Protein AF-A0A2N5ADD8-F1 (afdb_monomer)

Nearest PDB structures (foldseek):
  1ko8-assembly1_B  TM=9.615E-01  e=6.173E-14  Escherichia coli
  1ko4-assembly1_A  TM=9.574E-01  e=6.173E-14  Escherichia coli
  1ko1-assembly1_A  TM=9.533E-01  e=7.496E-14  Escherichia coli
  1knq-assembly1_A  TM=9.563E-01  e=1.036E-13  Escherichia coli
  1ko4-assembly1_B  TM=9.599E-01  e=1.740E-13  Escherichia coli

Solvent-accessible surface area (backbone atoms only — not comparable to full-atom values): 6025 Å² total; per-residue (Å²): 125,81,27,30,34,37,36,34,23,35,64,90,89,60,47,46,66,64,55,36,48,54,49,9,61,77,67,76,26,47,66,42,66,48,73,79,55,48,51,70,69,53,53,53,36,49,73,70,73,39,82,79,58,70,74,69,42,47,66,29,49,50,49,52,34,53,52,48,40,50,29,41,74,70,44,32,48,36,2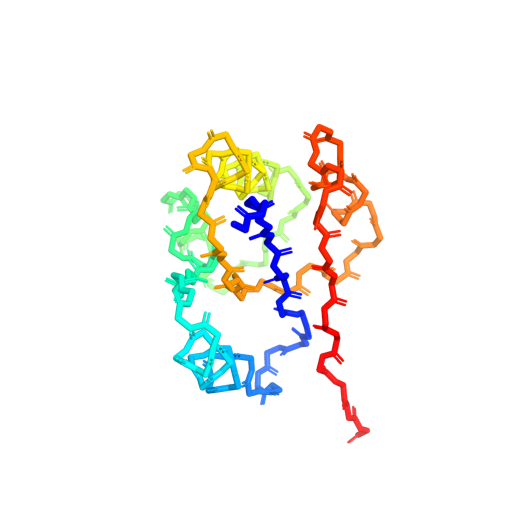3,33,30,42,51,67,80,52,67,71,56,49,51,60,44,40,62,92,28,89,60,62,42,78,46,78,46,82,84,137

Organism: Klebsiella variicola (NCBI: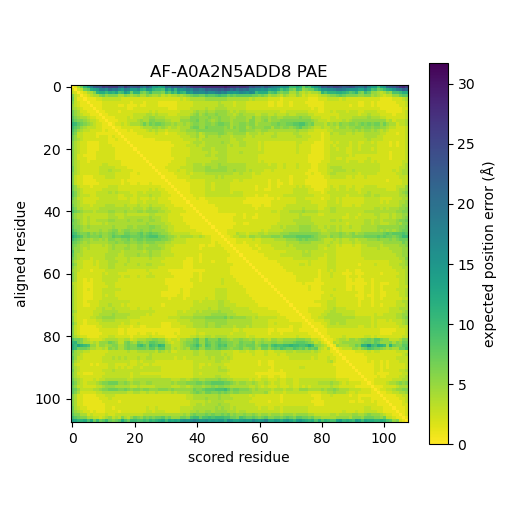txid244366)

pLDDT: mean 93.31, std 5.76, range [54.16, 97.94]

Mean predicted aligned error: 3.27 Å

Structure (mmCIF, N/CA/C/O backbone):
data_AF-A0A2N5ADD8-F1
#
_entry.id   AF-A0A2N5ADD8-F1
#
loop_
_atom_site.group_PDB
_atom_site.id
_atom_site.type_symbol
_atom_site.label_atom_id
_atom_site.label_alt_id
_atom_site.label_comp_id
_atom_site.label_asym_id
_atom_site.label_entity_id
_atom_site.label_seq_id
_atom_site.pdbx_PDB_ins_code
_atom_site.Cartn_x
_atom_site.Cartn_y
_atom_site.Cartn_z
_atom_site.occupancy
_atom_site.B_iso_or_equiv
_atom_site.auth_seq_id
_atom_site.auth_comp_id
_atom_site.auth_asym_id
_atom_site.auth_atom_id
_atom_site.pdbx_PDB_model_num
ATOM 1 N N . MET A 1 1 ? -14.877 3.267 15.713 1.00 54.16 1 MET A N 1
ATOM 2 C CA . MET A 1 1 ? -14.120 2.198 15.022 1.00 54.16 1 MET A CA 1
ATOM 3 C C . MET A 1 1 ?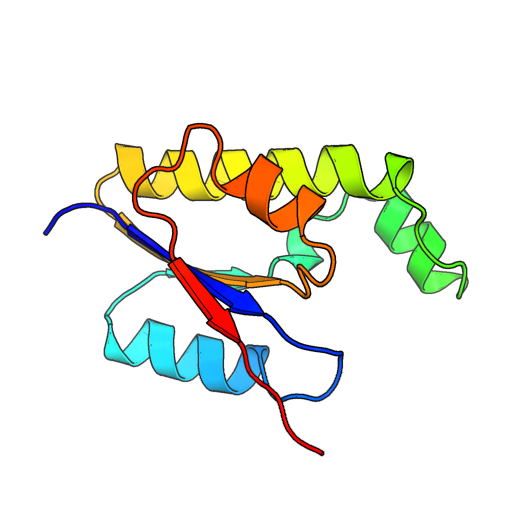 -12.643 2.500 15.163 1.00 54.16 1 MET A C 1
ATOM 5 O O . MET A 1 1 ? -12.327 3.675 15.215 1.00 54.16 1 MET A O 1
ATOM 9 N N . ALA A 1 2 ? -11.779 1.498 15.310 1.00 70.44 2 ALA A N 1
ATOM 10 C CA . ALA A 1 2 ? -10.337 1.721 15.389 1.00 70.44 2 ALA A CA 1
ATOM 11 C C . ALA A 1 2 ? -9.762 1.910 13.968 1.00 70.44 2 ALA A C 1
ATOM 13 O O . ALA A 1 2 ? -10.166 1.170 13.074 1.00 70.44 2 ALA A O 1
ATOM 14 N N . GLY A 1 3 ? -8.843 2.858 13.756 1.00 82.75 3 GLY A N 1
ATOM 15 C CA . GLY A 1 3 ? -8.201 3.073 12.451 1.00 82.75 3 GLY A CA 1
ATOM 16 C C . GLY A 1 3 ? -7.486 1.815 11.958 1.00 82.75 3 GLY A C 1
ATOM 17 O O . GLY A 1 3 ? -6.900 1.095 12.770 1.00 82.75 3 GLY A O 1
ATOM 18 N N . GLN A 1 4 ? -7.577 1.525 10.659 1.00 92.31 4 GLN A N 1
ATOM 19 C CA . GLN A 1 4 ? -7.033 0.310 10.038 1.00 92.31 4 GLN A CA 1
ATOM 20 C C . GLN A 1 4 ? -6.667 0.545 8.568 1.00 92.31 4 GLN A C 1
ATOM 22 O O . GLN A 1 4 ? -7.265 1.385 7.896 1.00 92.31 4 GLN A O 1
ATOM 27 N N . CYS A 1 5 ? -5.729 -0.239 8.040 1.00 96.62 5 CYS A N 1
ATOM 28 C CA . CYS A 1 5 ? -5.371 -0.201 6.625 1.00 96.62 5 CYS A CA 1
ATOM 29 C C . CYS A 1 5 ? -5.351 -1.608 6.020 1.00 96.62 5 CYS A C 1
ATOM 31 O O . CYS A 1 5 ? -4.799 -2.543 6.607 1.00 96.62 5 CYS A O 1
ATOM 33 N N . ILE A 1 6 ? -5.942 -1.748 4.833 1.00 97.12 6 ILE A N 1
ATOM 34 C CA . ILE A 1 6 ? -5.890 -2.962 4.018 1.00 97.12 6 ILE A CA 1
ATOM 35 C C . ILE A 1 6 ? -5.074 -2.653 2.766 1.00 97.12 6 ILE A C 1
ATOM 37 O O . ILE A 1 6 ? -5.476 -1.821 1.955 1.00 97.12 6 ILE A O 1
ATOM 41 N N . ILE A 1 7 ? -3.957 -3.355 2.580 1.00 97.06 7 ILE A N 1
ATOM 42 C CA . ILE A 1 7 ? -3.218 -3.331 1.318 1.00 97.06 7 ILE A CA 1
ATOM 43 C C . ILE A 1 7 ? -3.766 -4.404 0.383 1.00 97.06 7 ILE A C 1
ATOM 45 O O . ILE A 1 7 ? -3.648 -5.594 0.679 1.00 97.06 7 ILE A O 1
ATOM 49 N N . LEU A 1 8 ? -4.291 -3.998 -0.772 1.00 96.69 8 LEU A N 1
ATOM 50 C CA . LEU A 1 8 ? -4.535 -4.895 -1.896 1.00 96.69 8 LEU A CA 1
ATOM 51 C C . LEU A 1 8 ? -3.249 -5.088 -2.692 1.00 96.69 8 LEU A C 1
ATOM 53 O O . LEU A 1 8 ? -2.744 -4.154 -3.320 1.00 96.69 8 LEU A O 1
ATOM 57 N N . MET A 1 9 ? -2.752 -6.321 -2.693 1.00 95.38 9 MET A N 1
ATOM 58 C CA . MET A 1 9 ? -1.528 -6.716 -3.384 1.00 95.38 9 MET A CA 1
ATOM 59 C C . MET A 1 9 ? -1.776 -7.734 -4.492 1.00 95.38 9 MET A C 1
ATOM 61 O O . MET A 1 9 ? -2.793 -8.419 -4.505 1.00 95.38 9 MET A O 1
ATOM 65 N N . GLY A 1 10 ? -0.835 -7.833 -5.432 1.00 92.06 10 GLY A N 1
ATOM 66 C CA . GLY A 1 10 ? -0.953 -8.665 -6.632 1.00 92.06 10 GLY A CA 1
ATOM 67 C C . GLY A 1 10 ? -0.164 -8.097 -7.814 1.00 92.06 10 GLY A C 1
ATOM 68 O O . GLY A 1 10 ? 0.200 -6.914 -7.823 1.00 92.06 10 GLY A O 1
ATOM 69 N N . VAL A 1 11 ? 0.110 -8.933 -8.817 1.00 89.62 11 VAL A N 1
ATOM 70 C CA . VAL A 1 11 ? 0.852 -8.524 -10.025 1.00 89.62 11 VAL A CA 1
ATOM 71 C C . VAL A 1 11 ? 0.075 -7.484 -10.842 1.00 89.62 11 VAL A C 1
ATOM 73 O O . VAL A 1 11 ? -1.105 -7.233 -10.589 1.00 89.62 11 VAL A O 1
ATOM 76 N N . SER A 1 12 ? 0.737 -6.783 -11.766 1.00 86.00 12 SER A N 1
ATOM 77 C CA . SER A 1 12 ? 0.034 -5.839 -12.650 1.00 86.00 12 SER A CA 1
ATOM 78 C C . SER A 1 12 ? -1.055 -6.569 -13.446 1.00 86.00 12 SER A C 1
ATOM 80 O O . SER A 1 12 ? -0.872 -7.726 -13.806 1.00 86.00 12 SER A O 1
ATOM 82 N N . GLY A 1 13 ? -2.199 -5.920 -13.672 1.00 86.12 13 GLY A N 1
ATOM 83 C CA . GLY A 1 13 ? -3.331 -6.520 -14.389 1.00 86.12 13 GLY A CA 1
ATOM 84 C C . GLY A 1 13 ? -4.306 -7.359 -13.549 1.00 86.12 13 GLY A C 1
ATOM 85 O O . GLY A 1 13 ? -5.391 -7.646 -14.033 1.00 86.12 13 GLY A O 1
ATOM 86 N N . THR A 1 14 ? -4.027 -7.671 -12.275 1.00 90.62 14 THR A N 1
ATOM 87 C CA . THR A 1 14 ? -4.950 -8.469 -11.424 1.00 90.62 14 THR A CA 1
ATOM 88 C C . THR A 1 14 ? -6.194 -7.723 -10.918 1.00 90.62 14 THR A C 1
ATOM 90 O O . THR A 1 14 ? -6.900 -8.218 -10.044 1.00 90.62 14 THR A O 1
ATOM 93 N N . GLY A 1 15 ? -6.459 -6.503 -11.397 1.00 92.62 15 GLY A N 1
ATOM 94 C CA . GLY A 1 15 ? -7.649 -5.734 -11.006 1.00 92.62 15 GLY A CA 1
ATOM 95 C C . GLY A 1 15 ? -7.585 -5.042 -9.635 1.00 92.62 15 GLY A C 1
ATOM 96 O O . GLY A 1 15 ? -8.623 -4.626 -9.124 1.00 92.62 15 GLY A O 1
ATOM 97 N N . LYS A 1 16 ? -6.391 -4.872 -9.039 1.00 94.75 16 LYS A N 1
ATOM 98 C CA . LYS A 1 16 ? -6.200 -4.210 -7.725 1.00 94.75 16 LYS A CA 1
ATOM 99 C C . LYS A 1 16 ? -6.938 -2.879 -7.595 1.00 94.75 16 LYS A C 1
ATOM 101 O O . LYS A 1 16 ? -7.623 -2.687 -6.599 1.00 94.75 16 LYS A O 1
ATOM 106 N N . SER A 1 17 ? -6.815 -1.984 -8.575 1.00 93.75 17 SER A N 1
ATOM 107 C CA . SER A 1 17 ? -7.439 -0.657 -8.513 1.00 93.75 17 SER A CA 1
ATOM 108 C C . SER A 1 17 ? -8.966 -0.754 -8.532 1.00 93.75 17 SER A C 1
ATOM 110 O O . SER A 1 17 ? -9.619 -0.152 -7.686 1.00 93.75 17 SER A O 1
ATOM 112 N N . THR A 1 18 ? -9.537 -1.590 -9.404 1.00 95.62 18 THR A N 1
ATOM 113 C CA . THR A 1 18 ? -10.990 -1.812 -9.492 1.00 95.62 18 THR A CA 1
ATOM 114 C C . THR A 1 18 ? -11.559 -2.395 -8.199 1.00 95.62 18 THR A C 1
ATOM 116 O O . THR A 1 18 ? -12.501 -1.846 -7.630 1.00 95.62 18 THR A O 1
ATOM 119 N N . VAL A 1 19 ? -10.968 -3.483 -7.693 1.00 96.06 19 VAL A N 1
ATOM 120 C CA . VAL A 1 19 ? -11.428 -4.123 -6.449 1.00 96.06 19 VAL A CA 1
ATOM 121 C C . VAL A 1 19 ? -11.169 -3.217 -5.244 1.00 96.06 19 VAL A C 1
ATOM 123 O O . VAL A 1 19 ? -12.004 -3.128 -4.350 1.00 96.06 19 VAL A O 1
ATOM 126 N N . GLY A 1 20 ? -10.039 -2.510 -5.222 1.00 96.19 20 GLY A N 1
ATOM 127 C CA . GLY A 1 20 ? -9.663 -1.607 -4.139 1.00 96.19 20 GLY A CA 1
ATOM 128 C C . GLY A 1 20 ? -10.615 -0.421 -4.009 1.00 96.19 20 GLY A C 1
ATOM 129 O O . GLY A 1 20 ? -11.028 -0.106 -2.897 1.00 96.19 20 GLY A O 1
ATOM 130 N N . GLN A 1 21 ? -11.023 0.191 -5.124 1.00 97.00 21 GLN A N 1
ATOM 131 C CA . GLN A 1 21 ? -12.024 1.263 -5.123 1.00 97.00 21 GLN A CA 1
ATOM 132 C C . GLN A 1 21 ? -13.383 0.766 -4.619 1.00 97.00 21 GLN A C 1
ATOM 134 O O . GLN A 1 21 ? -13.983 1.397 -3.748 1.00 97.00 21 GLN A O 1
ATOM 139 N N . ALA A 1 22 ? -13.845 -0.388 -5.112 1.00 97.38 22 ALA A N 1
ATOM 140 C CA . ALA A 1 22 ? -15.105 -0.982 -4.673 1.00 97.38 22 ALA A CA 1
ATOM 141 C C . ALA A 1 22 ? -15.085 -1.332 -3.174 1.00 97.38 22 ALA A C 1
ATOM 143 O O . ALA A 1 22 ? -16.040 -1.038 -2.455 1.00 97.38 22 ALA A O 1
ATOM 144 N N . LEU A 1 23 ? -13.977 -1.901 -2.686 1.00 96.50 23 LEU A N 1
ATOM 145 C CA . LEU A 1 23 ? -13.795 -2.221 -1.273 1.00 96.50 23 LEU A CA 1
ATOM 146 C C . LEU A 1 23 ? -13.758 -0.958 -0.407 1.00 96.50 23 LEU A C 1
ATOM 148 O O . LEU A 1 23 ? -14.403 -0.919 0.638 1.00 96.50 23 LEU A O 1
ATOM 152 N N . ALA A 1 24 ? -13.031 0.077 -0.836 1.00 97.12 24 ALA A N 1
ATOM 153 C CA . ALA A 1 24 ? -12.965 1.348 -0.122 1.00 97.12 24 ALA A CA 1
ATOM 154 C C . ALA A 1 24 ? -14.361 1.962 0.036 1.00 97.12 24 ALA A C 1
ATOM 156 O O . ALA A 1 24 ? -14.753 2.318 1.145 1.00 97.12 24 ALA A O 1
ATOM 157 N N . HIS A 1 25 ? -15.135 1.999 -1.053 1.00 97.44 25 HIS A N 1
ATOM 158 C CA . HIS A 1 25 ? -16.511 2.486 -1.047 1.00 97.44 25 HIS A CA 1
ATOM 159 C C . HIS A 1 25 ? -17.405 1.670 -0.102 1.00 97.44 25 HIS A C 1
ATOM 161 O O . HIS A 1 25 ? -18.092 2.243 0.740 1.00 97.44 25 HIS A O 1
ATOM 167 N N . ALA A 1 26 ? -17.354 0.335 -0.182 1.00 96.69 26 ALA A N 1
ATOM 168 C CA . ALA A 1 26 ? -18.154 -0.547 0.669 1.00 96.69 26 ALA A CA 1
ATOM 169 C C . ALA A 1 26 ? -17.840 -0.399 2.171 1.00 96.69 26 ALA A C 1
ATOM 171 O O . ALA A 1 26 ? -18.723 -0.586 3.005 1.00 96.69 26 ALA A O 1
ATOM 172 N N . LEU A 1 27 ? -16.596 -0.058 2.519 1.00 94.50 27 LEU A N 1
ATOM 173 C CA . LEU A 1 27 ? -16.149 0.126 3.903 1.00 94.50 27 LEU A CA 1
ATOM 174 C C . LEU A 1 27 ? -16.236 1.580 4.397 1.00 94.50 27 LEU A C 1
ATOM 176 O O . LEU A 1 27 ? -15.911 1.835 5.557 1.00 94.50 27 LEU A O 1
ATOM 180 N N . GLY A 1 28 ? -1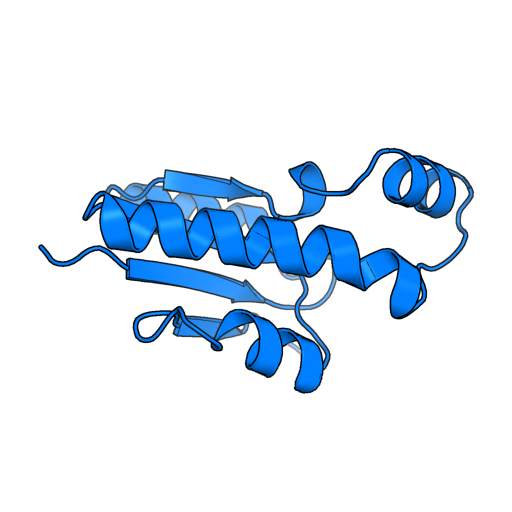6.611 2.539 3.542 1.00 95.56 28 GLY A N 1
ATOM 181 C CA . GLY A 1 28 ? -16.495 3.968 3.858 1.00 95.56 28 GLY A CA 1
ATOM 182 C C . GLY A 1 28 ? -15.051 4.398 4.163 1.00 95.56 28 GLY A C 1
ATOM 183 O O . GLY A 1 28 ? -14.820 5.278 4.990 1.00 95.56 28 GLY A O 1
ATOM 184 N N . ALA A 1 29 ? -14.072 3.735 3.543 1.00 96.56 29 ALA A N 1
ATOM 185 C CA .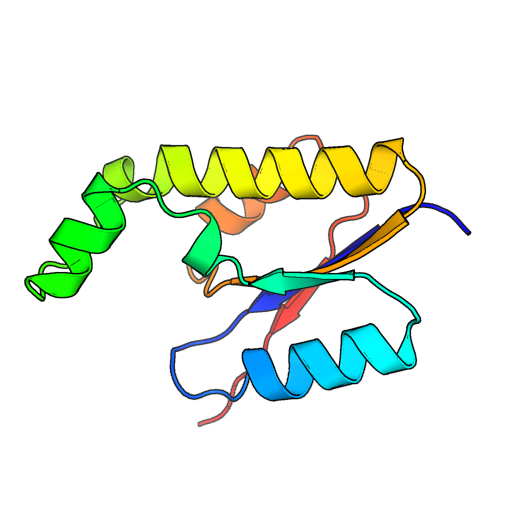 ALA A 1 29 ? -12.644 3.943 3.751 1.00 96.56 29 ALA A CA 1
ATOM 186 C C . ALA A 1 29 ? -12.037 4.834 2.656 1.00 96.56 29 ALA A C 1
ATOM 188 O O . ALA A 1 29 ? -12.565 4.950 1.550 1.00 96.56 29 ALA A O 1
ATOM 189 N N . LYS A 1 30 ? -10.879 5.436 2.938 1.00 97.06 30 LYS A N 1
ATOM 190 C CA . LYS A 1 30 ? -10.109 6.184 1.935 1.00 97.06 30 LYS A CA 1
ATOM 191 C C . LYS A 1 30 ? -9.466 5.220 0.942 1.00 97.06 30 LYS A C 1
ATOM 193 O O . LYS A 1 30 ? -8.808 4.271 1.360 1.00 97.06 30 LYS A O 1
ATOM 198 N N . PHE A 1 31 ? -9.610 5.482 -0.353 1.00 97.44 31 PHE A N 1
ATOM 199 C CA . PHE A 1 31 ? -8.848 4.786 -1.390 1.00 97.44 31 PHE A CA 1
ATOM 200 C C . PHE A 1 31 ? -7.517 5.503 -1.632 1.00 97.44 31 PHE A C 1
ATOM 202 O O . PHE A 1 31 ? -7.496 6.728 -1.755 1.00 97.44 31 PHE A O 1
ATOM 209 N N . ILE A 1 32 ? -6.418 4.752 -1.684 1.00 97.44 32 ILE A N 1
ATOM 210 C CA . ILE A 1 32 ? -5.067 5.279 -1.902 1.00 97.44 32 ILE A CA 1
ATOM 211 C C . ILE A 1 32 ? -4.380 4.435 -2.975 1.00 97.44 32 ILE A C 1
ATOM 213 O O . ILE A 1 32 ? -4.218 3.224 -2.799 1.00 97.44 32 ILE A O 1
ATOM 217 N N . ASP A 1 33 ? -3.937 5.071 -4.060 1.00 95.06 33 ASP A N 1
ATOM 218 C CA . ASP A 1 33 ? -3.055 4.419 -5.023 1.00 95.06 33 ASP A CA 1
ATOM 219 C C . ASP A 1 33 ? -1.603 4.503 -4.541 1.00 95.06 33 ASP A C 1
ATOM 221 O O . ASP A 1 33 ? -1.054 5.583 -4.320 1.00 95.06 33 ASP A O 1
ATOM 225 N N . GLY A 1 34 ? -0.980 3.350 -4.300 1.00 94.25 34 GLY A N 1
ATOM 226 C CA . GLY A 1 34 ? 0.399 3.287 -3.840 1.00 94.25 34 GLY A CA 1
ATOM 227 C C . GLY A 1 34 ? 1.388 3.793 -4.886 1.00 94.25 34 GLY A C 1
ATOM 228 O O . GLY A 1 34 ? 2.465 4.252 -4.501 1.00 94.25 34 GLY A O 1
ATOM 229 N N . ASP A 1 35 ? 1.043 3.753 -6.175 1.00 91.56 35 ASP A N 1
ATOM 230 C CA . ASP A 1 35 ? 1.935 4.211 -7.242 1.00 91.56 35 ASP A CA 1
ATOM 231 C C . ASP A 1 35 ? 2.104 5.744 -7.219 1.00 91.56 35 ASP A C 1
ATOM 233 O O . ASP A 1 35 ? 3.201 6.240 -7.495 1.00 91.56 35 ASP A O 1
ATOM 237 N N . ASP A 1 36 ? 1.098 6.489 -6.742 1.00 93.38 36 ASP A N 1
ATOM 238 C CA . ASP A 1 36 ? 1.150 7.951 -6.562 1.00 93.38 36 ASP A CA 1
ATOM 239 C C . ASP A 1 36 ? 2.181 8.390 -5.507 1.00 93.38 36 ASP A C 1
ATOM 241 O O . ASP A 1 36 ? 2.625 9.539 -5.475 1.00 93.38 36 ASP A O 1
ATOM 245 N N . LEU A 1 37 ? 2.601 7.471 -4.631 1.00 95.62 37 LEU A N 1
ATOM 246 C CA . LEU A 1 37 ? 3.566 7.745 -3.563 1.00 95.62 37 LEU A CA 1
ATOM 247 C C . LEU A 1 37 ? 5.023 7.599 -4.028 1.00 95.62 37 LEU A C 1
ATOM 249 O O . LEU A 1 37 ? 5.964 7.839 -3.252 1.00 95.62 37 LEU A O 1
ATOM 253 N N . HIS A 1 38 ? 5.251 7.197 -5.281 1.00 94.94 38 HIS A N 1
ATOM 254 C CA . HIS A 1 38 ? 6.598 7.053 -5.811 1.00 94.94 38 HIS A CA 1
ATOM 255 C C . HIS A 1 38 ? 7.346 8.395 -5.856 1.00 94.94 38 HIS A C 1
ATOM 257 O O . HIS A 1 38 ? 6.801 9.429 -6.238 1.00 94.94 38 HIS A O 1
ATOM 263 N N . PRO A 1 39 ? 8.640 8.427 -5.484 1.00 95.62 39 PRO A N 1
ATOM 264 C CA . PRO A 1 39 ? 9.461 9.601 -5.739 1.00 95.62 39 PRO A CA 1
ATOM 265 C C . PRO A 1 39 ? 9.611 9.816 -7.246 1.00 95.62 39 PRO A C 1
ATOM 267 O O . PRO A 1 39 ? 9.652 8.859 -8.019 1.00 95.62 39 PRO A O 1
ATOM 270 N N . ARG A 1 40 ? 9.778 11.079 -7.651 1.00 95.56 40 ARG A N 1
ATOM 271 C CA . ARG A 1 40 ? 9.919 11.467 -9.062 1.00 95.56 40 ARG A CA 1
ATOM 272 C C . ARG A 1 40 ? 10.981 10.650 -9.804 1.00 95.56 40 ARG A C 1
ATOM 274 O O . ARG A 1 40 ? 10.754 10.279 -10.947 1.00 95.56 40 ARG A O 1
ATOM 281 N N . ASN A 1 41 ? 12.098 10.324 -9.147 1.00 95.12 41 ASN A N 1
ATOM 282 C CA . ASN A 1 41 ? 13.151 9.496 -9.739 1.00 95.12 41 ASN A CA 1
ATOM 283 C C . ASN A 1 41 ? 12.645 8.099 -10.150 1.00 95.12 41 ASN A C 1
ATOM 285 O O . ASN A 1 41 ? 12.958 7.623 -11.236 1.00 95.12 41 ASN A O 1
ATOM 289 N N . ASN A 1 42 ? 11.797 7.469 -9.330 1.00 95.06 42 ASN A N 1
ATOM 290 C CA . ASN A 1 42 ? 11.220 6.166 -9.658 1.00 95.06 42 ASN A CA 1
ATOM 291 C C . ASN A 1 42 ? 10.259 6.266 -10.838 1.00 95.06 42 ASN A C 1
ATOM 293 O O . ASN A 1 42 ? 10.296 5.412 -11.716 1.00 95.06 42 ASN A O 1
ATOM 297 N N . ILE A 1 43 ? 9.427 7.311 -10.868 1.00 93.19 43 ILE A N 1
ATOM 298 C CA . ILE A 1 43 ? 8.491 7.553 -11.973 1.00 93.19 43 ILE A CA 1
ATOM 299 C C . ILE A 1 43 ? 9.269 7.707 -13.283 1.00 93.19 43 ILE A C 1
ATOM 301 O O . ILE A 1 43 ? 8.944 7.048 -14.265 1.00 93.19 43 ILE A O 1
ATOM 305 N N . VAL A 1 44 ? 10.341 8.508 -13.286 1.00 95.44 44 VAL A N 1
ATOM 306 C CA . VAL A 1 44 ? 11.205 8.696 -14.464 1.00 95.44 44 VAL A CA 1
ATOM 307 C C . VAL A 1 44 ? 11.849 7.377 -14.897 1.00 95.44 44 VAL A C 1
ATOM 309 O O . VAL A 1 44 ? 11.819 7.050 -16.079 1.00 95.44 44 VAL A O 1
ATOM 312 N N . LYS A 1 45 ? 12.387 6.594 -13.957 1.00 95.56 45 LYS A N 1
ATOM 313 C CA . LYS A 1 45 ? 13.025 5.301 -14.244 1.00 95.56 45 LYS A CA 1
ATOM 314 C C . LYS A 1 45 ? 12.040 4.281 -14.831 1.00 95.56 45 LYS A C 1
ATOM 316 O O . LYS A 1 45 ? 12.343 3.621 -15.819 1.00 95.56 45 LYS A O 1
ATOM 321 N N . MET A 1 46 ? 10.828 4.200 -14.283 1.00 92.19 46 MET A N 1
ATOM 322 C CA . MET A 1 46 ? 9.773 3.344 -14.835 1.00 92.19 46 MET A CA 1
ATOM 323 C C . MET A 1 46 ? 9.305 3.828 -16.214 1.00 92.19 46 MET A C 1
ATOM 325 O O . MET A 1 46 ? 9.104 3.007 -17.105 1.00 92.19 46 MET A O 1
ATOM 329 N N . ALA A 1 47 ? 9.192 5.145 -16.421 1.00 93.31 47 ALA A N 1
ATOM 330 C CA . ALA A 1 47 ? 8.823 5.729 -17.712 1.00 93.31 47 ALA A CA 1
ATOM 331 C C . ALA A 1 47 ? 9.858 5.440 -18.814 1.00 93.31 47 ALA A C 1
ATOM 333 O O . ALA A 1 47 ? 9.497 5.327 -19.982 1.00 93.31 47 ALA A O 1
ATOM 334 N N . THR A 1 48 ? 11.131 5.252 -18.455 1.00 95.38 48 THR A N 1
ATOM 335 C CA . THR A 1 48 ? 12.191 4.820 -19.380 1.00 95.38 48 THR A CA 1
ATOM 336 C C . THR A 1 48 ? 12.322 3.296 -19.486 1.00 95.38 48 THR A C 1
ATOM 338 O O . THR A 1 48 ? 13.334 2.797 -19.976 1.00 95.38 48 THR A O 1
ATOM 341 N N . SER A 1 49 ? 11.302 2.540 -19.055 1.00 93.00 49 SER A N 1
ATOM 342 C CA . SER A 1 49 ? 11.273 1.066 -19.044 1.00 93.00 49 SER A CA 1
ATOM 343 C C . SER A 1 49 ? 12.407 0.417 -18.241 1.00 93.00 49 SER A C 1
ATOM 345 O O . SER A 1 49 ? 12.725 -0.757 -18.434 1.00 93.00 49 SER A O 1
ATOM 347 N N . GLN A 1 50 ? 13.020 1.156 -17.315 1.00 94.25 50 GLN A N 1
ATOM 348 C CA . GLN A 1 50 ? 14.034 0.614 -16.426 1.00 94.25 50 GLN A CA 1
ATOM 349 C C . GLN A 1 50 ? 13.370 0.085 -15.147 1.00 94.25 50 GLN A C 1
ATOM 351 O O . GLN A 1 50 ? 12.634 0.812 -14.473 1.00 94.25 50 GLN A O 1
ATOM 356 N N . PRO A 1 51 ? 13.627 -1.175 -14.758 1.00 91.19 51 PRO A N 1
ATOM 357 C CA . PRO A 1 51 ? 13.049 -1.725 -13.545 1.00 91.19 51 PRO A CA 1
ATOM 358 C C . PRO A 1 51 ? 13.637 -1.041 -12.308 1.00 91.19 51 PRO A C 1
ATOM 360 O O . PRO A 1 51 ? 14.843 -0.799 -12.211 1.00 91.19 51 PRO A O 1
ATOM 363 N N . LEU A 1 52 ? 12.784 -0.780 -11.317 1.00 93.12 52 LEU A N 1
ATOM 364 C CA . LEU A 1 52 ? 13.242 -0.353 -9.998 1.00 93.12 52 LEU A CA 1
ATOM 365 C C . LEU A 1 52 ? 14.001 -1.502 -9.318 1.00 93.12 52 LEU A C 1
ATOM 367 O O . LEU A 1 52 ? 13.586 -2.666 -9.400 1.00 93.12 52 LEU A O 1
ATOM 371 N N . ASN A 1 53 ? 15.060 -1.180 -8.584 1.00 93.75 53 ASN A N 1
ATOM 372 C CA . ASN A 1 53 ? 15.748 -2.089 -7.672 1.00 93.75 53 ASN A CA 1
ATOM 373 C C . ASN A 1 53 ? 15.189 -1.938 -6.238 1.00 93.75 53 ASN A C 1
ATOM 375 O O . ASN A 1 53 ? 14.110 -1.378 -6.026 1.00 93.75 53 ASN A O 1
ATOM 379 N N . ASP A 1 54 ? 15.843 -2.537 -5.245 1.00 93.62 54 ASP A N 1
ATOM 380 C CA . ASP A 1 54 ? 15.371 -2.447 -3.859 1.00 93.62 54 ASP A CA 1
ATOM 381 C C . ASP A 1 54 ? 15.625 -1.082 -3.227 1.00 93.62 54 ASP A C 1
ATOM 383 O O . ASP A 1 54 ? 14.765 -0.600 -2.496 1.00 93.62 54 ASP A O 1
ATOM 387 N N . GLU A 1 55 ? 16.759 -0.458 -3.534 1.00 94.88 55 GLU A N 1
ATOM 388 C CA . GLU A 1 55 ? 17.137 0.868 -3.042 1.00 94.88 55 GLU A CA 1
ATOM 389 C C . GLU A 1 55 ? 16.167 1.933 -3.552 1.00 94.88 55 GLU A C 1
ATOM 391 O O . GLU A 1 55 ? 15.653 2.721 -2.762 1.00 94.88 55 GLU A O 1
ATOM 396 N N . ASP A 1 56 ? 15.801 1.868 -4.836 1.00 94.62 56 ASP A N 1
ATOM 397 C CA . ASP A 1 56 ? 14.783 2.729 -5.443 1.00 94.62 56 ASP A CA 1
ATOM 398 C C . ASP A 1 56 ? 13.443 2.616 -4.697 1.00 94.62 56 ASP A C 1
ATOM 400 O O . ASP A 1 56 ? 12.706 3.590 -4.535 1.00 94.62 56 ASP A O 1
ATOM 404 N N . ARG A 1 57 ? 13.087 1.410 -4.235 1.00 94.50 57 ARG A N 1
ATOM 405 C CA . ARG A 1 57 ? 11.809 1.157 -3.555 1.00 94.50 57 ARG A CA 1
ATOM 406 C C . ARG A 1 57 ? 11.812 1.566 -2.085 1.00 94.50 57 ARG A C 1
ATOM 408 O O . ARG A 1 57 ? 10.725 1.750 -1.545 1.00 94.50 57 ARG A O 1
ATOM 415 N N . GLN A 1 58 ? 12.967 1.746 -1.440 1.00 94.31 58 GLN A N 1
ATOM 416 C CA . GLN A 1 58 ? 13.013 2.071 -0.010 1.00 94.31 58 GLN A CA 1
ATOM 417 C C . GLN A 1 58 ? 12.274 3.372 0.350 1.00 94.31 58 GLN A C 1
ATOM 419 O O . GLN A 1 58 ? 11.421 3.321 1.241 1.00 94.31 58 GLN A O 1
ATOM 424 N N . PRO A 1 59 ? 12.499 4.514 -0.335 1.00 95.62 59 PRO A N 1
ATOM 425 C CA . PRO A 1 59 ? 11.790 5.756 -0.018 1.00 95.62 59 PRO A CA 1
ATOM 426 C C . PRO A 1 59 ? 10.280 5.651 -0.251 1.00 95.62 59 PRO A C 1
ATOM 428 O O . PRO A 1 59 ? 9.488 6.236 0.482 1.00 95.62 59 PRO A O 1
ATOM 431 N N . TRP A 1 60 ? 9.875 4.889 -1.268 1.00 95.75 60 TRP A N 1
ATOM 432 C CA . TRP A 1 60 ? 8.470 4.630 -1.570 1.00 95.75 60 TRP A CA 1
ATOM 433 C C . TRP A 1 60 ? 7.789 3.799 -0.474 1.00 95.75 60 TRP A C 1
ATOM 435 O O . TRP A 1 60 ? 6.722 4.176 0.003 1.00 95.75 60 TRP A O 1
ATOM 445 N N . LEU A 1 61 ? 8.435 2.724 -0.009 1.00 95.69 61 LEU A N 1
ATOM 446 C CA . LEU A 1 61 ? 7.933 1.911 1.103 1.00 95.69 61 LEU A CA 1
ATOM 447 C C . LEU A 1 61 ? 7.829 2.714 2.402 1.00 95.69 61 LEU A C 1
ATOM 449 O O . LEU A 1 61 ? 6.866 2.532 3.139 1.00 95.69 61 LEU A O 1
ATOM 453 N N . THR A 1 62 ? 8.780 3.617 2.668 1.00 95.75 62 THR A N 1
ATOM 454 C CA . THR A 1 62 ? 8.694 4.536 3.813 1.00 95.75 62 THR A CA 1
ATOM 455 C C . THR A 1 62 ? 7.446 5.413 3.727 1.00 95.75 62 THR A C 1
ATOM 457 O O . THR A 1 62 ? 6.674 5.443 4.675 1.00 95.75 62 THR A O 1
ATOM 460 N N . ARG A 1 63 ? 7.168 6.036 2.574 1.00 96.44 63 ARG A N 1
ATOM 461 C CA . ARG A 1 63 ? 5.954 6.857 2.416 1.00 96.44 63 ARG A CA 1
ATOM 462 C C . ARG A 1 63 ? 4.666 6.058 2.568 1.00 96.44 63 ARG A C 1
ATOM 464 O O . ARG A 1 63 ? 3.713 6.560 3.154 1.00 96.44 63 ARG A O 1
ATOM 471 N N . ILE A 1 64 ? 4.626 4.824 2.064 1.00 96.56 64 ILE A N 1
ATOM 472 C CA . ILE A 1 64 ? 3.479 3.936 2.289 1.00 96.56 64 ILE A CA 1
A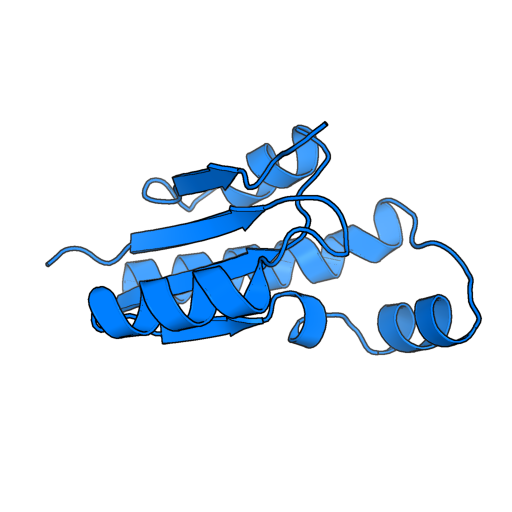TOM 473 C C . ILE A 1 64 ? 3.302 3.676 3.792 1.00 96.56 64 ILE A C 1
ATOM 475 O O . ILE A 1 64 ? 2.184 3.780 4.292 1.00 96.56 64 ILE A O 1
ATOM 479 N N . ALA A 1 65 ? 4.383 3.366 4.515 1.00 96.31 65 ALA A N 1
ATOM 480 C CA . ALA A 1 65 ? 4.333 3.144 5.960 1.00 96.31 65 ALA A CA 1
ATOM 481 C C . ALA A 1 65 ? 3.836 4.386 6.719 1.00 96.31 65 ALA A C 1
ATOM 483 O O . ALA A 1 65 ? 2.972 4.249 7.583 1.00 96.31 65 ALA A O 1
ATOM 484 N N . ASP A 1 66 ? 4.296 5.584 6.348 1.00 96.12 66 ASP A N 1
ATOM 485 C CA . ASP A 1 66 ? 3.862 6.849 6.956 1.00 96.12 66 ASP A CA 1
ATOM 486 C C . ASP A 1 66 ? 2.365 7.115 6.730 1.00 96.12 66 ASP A C 1
ATOM 488 O O . ASP A 1 66 ? 1.659 7.584 7.627 1.00 96.12 66 ASP A O 1
ATOM 492 N N . VAL A 1 67 ? 1.849 6.786 5.540 1.00 96.50 67 VAL A N 1
ATOM 493 C CA . VAL A 1 67 ? 0.418 6.897 5.223 1.00 96.50 67 VAL A CA 1
ATOM 494 C C . VAL A 1 67 ? -0.408 5.938 6.081 1.00 96.50 67 VAL A C 1
ATOM 496 O O . VAL A 1 67 ? -1.421 6.351 6.648 1.00 96.50 67 VAL A O 1
ATOM 499 N N . ILE A 1 68 ? 0.028 4.681 6.217 1.00 95.94 68 ILE A N 1
ATOM 500 C CA . ILE A 1 68 ? -0.643 3.682 7.065 1.00 95.94 68 ILE A CA 1
ATOM 501 C C . ILE A 1 68 ? -0.661 4.153 8.519 1.00 95.94 68 ILE A C 1
ATOM 503 O O . ILE A 1 68 ? -1.722 4.177 9.141 1.00 95.94 68 ILE A O 1
ATOM 507 N N . PHE A 1 69 ? 0.485 4.608 9.021 1.00 95.38 69 PHE A N 1
ATOM 508 C CA . PHE A 1 69 ? 0.609 5.139 10.369 1.00 95.38 69 PHE A CA 1
ATOM 509 C C . PHE A 1 69 ? -0.334 6.330 10.587 1.00 95.38 69 PHE A C 1
ATOM 511 O O . PHE A 1 69 ? -1.054 6.385 11.582 1.00 95.38 69 PHE A O 1
ATOM 518 N N . SER A 1 70 ? -0.404 7.263 9.630 1.00 95.12 70 SER A N 1
ATOM 519 C CA . SER A 1 70 ? -1.299 8.424 9.711 1.00 95.12 70 SER A CA 1
ATOM 520 C C . SER A 1 70 ? -2.775 8.028 9.802 1.00 95.12 70 SER A C 1
ATOM 522 O O . SER A 1 70 ? -3.510 8.615 10.598 1.00 95.12 70 SER A O 1
ATOM 524 N N . LEU A 1 71 ? -3.209 7.022 9.032 1.00 95.25 71 LEU A N 1
ATOM 525 C CA . LEU A 1 71 ? -4.576 6.492 9.098 1.00 95.25 71 LEU A CA 1
ATOM 526 C C . LEU A 1 71 ? -4.873 5.888 10.475 1.00 95.25 71 LEU A C 1
ATOM 528 O O . LEU A 1 71 ? -5.911 6.187 11.066 1.00 95.25 71 LEU A O 1
ATOM 532 N N . GLU A 1 72 ? -3.949 5.083 11.010 1.00 92.56 72 GLU A N 1
ATOM 533 C CA . GLU A 1 72 ? -4.103 4.476 12.335 1.00 92.56 72 GLU A CA 1
ATOM 534 C C . GLU A 1 72 ? -4.207 5.544 13.438 1.00 92.56 72 GLU A C 1
ATOM 536 O O . GLU A 1 72 ? -5.113 5.465 14.270 1.00 92.56 72 GLU A O 1
ATOM 541 N N . GLN A 1 73 ? -3.349 6.572 13.410 1.00 93.25 73 GLN A N 1
ATOM 542 C CA . GLN A 1 73 ? -3.347 7.664 14.397 1.00 93.25 73 GLN A CA 1
ATOM 543 C C . GLN A 1 73 ? -4.599 8.543 14.326 1.00 93.25 73 GLN A C 1
ATOM 545 O O . GLN A 1 73 ? -5.116 8.979 15.353 1.00 93.25 73 GLN A O 1
ATOM 550 N N . LYS A 1 74 ? -5.117 8.795 13.119 1.00 94.31 74 LYS A N 1
ATOM 551 C CA . LYS A 1 74 ? -6.348 9.576 12.912 1.00 94.31 74 LYS A CA 1
ATOM 552 C C . LYS A 1 74 ? -7.618 8.759 13.107 1.00 94.31 74 LYS A C 1
ATOM 554 O O . LYS A 1 74 ? -8.714 9.297 12.975 1.00 94.31 74 LYS A O 1
ATOM 559 N N . ASN A 1 75 ? -7.478 7.476 13.436 1.00 93.94 75 ASN A N 1
ATOM 560 C CA . ASN A 1 75 ? -8.590 6.561 13.612 1.00 93.94 75 ASN A CA 1
ATOM 561 C C . ASN A 1 75 ? -9.445 6.397 12.333 1.00 93.94 75 ASN A C 1
ATOM 563 O O . ASN A 1 75 ? -10.652 6.164 12.397 1.00 93.94 75 ASN A O 1
ATOM 567 N N . GLU A 1 76 ? -8.802 6.520 11.170 1.00 95.00 76 GLU A N 1
ATOM 568 C CA . GLU A 1 76 ? -9.403 6.422 9.840 1.00 95.00 76 GLU A CA 1
ATOM 569 C C . GLU A 1 76 ? -9.165 5.032 9.235 1.00 95.00 76 GLU A C 1
ATOM 571 O O . GLU A 1 76 ? -8.200 4.339 9.565 1.00 95.00 76 GLU A O 1
ATOM 576 N N . SER A 1 77 ? -10.049 4.611 8.329 1.00 95.75 77 SER A N 1
ATOM 577 C CA . SER A 1 77 ? -9.856 3.386 7.547 1.00 95.75 77 SER A CA 1
ATOM 578 C C . SER A 1 77 ? -9.322 3.711 6.155 1.00 95.75 77 SER A C 1
ATOM 580 O O . SER A 1 77 ? -9.799 4.650 5.515 1.00 95.75 77 SER A O 1
ATOM 582 N N . GLY A 1 78 ? -8.367 2.917 5.671 1.00 97.06 78 GLY A N 1
ATOM 583 C CA . GLY A 1 78 ? -7.815 3.041 4.324 1.00 97.06 78 GLY A CA 1
ATOM 584 C C . GLY A 1 78 ? -7.730 1.713 3.580 1.00 97.06 78 GLY A C 1
ATOM 585 O O . GLY A 1 78 ? -7.469 0.660 4.163 1.00 97.06 78 GLY A O 1
ATOM 586 N N . VAL A 1 79 ? -7.927 1.785 2.271 1.00 97.94 79 VAL A N 1
ATOM 587 C CA . VAL A 1 79 ? -7.652 0.722 1.311 1.00 97.94 79 VAL A CA 1
ATOM 588 C C . VAL A 1 79 ? -6.572 1.234 0.370 1.00 97.94 79 VAL A C 1
ATOM 590 O O . VAL A 1 79 ? -6.791 2.188 -0.375 1.00 97.94 79 VAL A O 1
ATOM 593 N N . LEU A 1 80 ? -5.400 0.611 0.427 1.00 97.62 80 LEU A N 1
ATOM 594 C CA . LEU A 1 80 ? -4.228 1.001 -0.347 1.00 97.62 80 LEU A CA 1
ATOM 595 C C . LEU A 1 80 ? -3.920 -0.071 -1.390 1.00 97.62 80 LEU A C 1
ATOM 597 O O . LEU A 1 80 ? -3.836 -1.249 -1.057 1.00 97.62 80 LEU A O 1
ATOM 601 N N . VAL A 1 81 ? -3.714 0.305 -2.648 1.00 96.25 81 VAL A N 1
ATOM 602 C CA . VAL A 1 81 ? -3.275 -0.645 -3.684 1.00 96.25 81 VAL A CA 1
ATOM 603 C C . VAL A 1 81 ? -1.763 -0.559 -3.856 1.00 96.25 81 VAL A C 1
ATOM 605 O O . VAL A 1 81 ? -1.205 0.515 -4.028 1.00 96.25 81 VAL A O 1
ATOM 608 N N . CYS A 1 82 ? -1.064 -1.688 -3.753 1.00 91.69 82 CYS A N 1
ATOM 609 C CA . CYS A 1 82 ? 0.391 -1.741 -3.902 1.00 91.69 82 CYS A CA 1
ATOM 610 C C . CYS A 1 82 ? 0.819 -3.159 -4.266 1.00 91.69 82 CYS A C 1
ATOM 612 O O . CYS A 1 82 ? 0.356 -4.125 -3.669 1.00 91.69 82 CYS A O 1
ATOM 614 N N . SER A 1 83 ? 1.738 -3.309 -5.222 1.00 82.62 83 SER A N 1
ATOM 615 C CA . SER A 1 83 ? 2.197 -4.635 -5.657 1.00 82.62 83 SER A CA 1
ATOM 616 C C . SER A 1 83 ? 2.771 -5.485 -4.509 1.00 82.62 83 SER A C 1
ATOM 618 O O . SER A 1 83 ? 2.483 -6.677 -4.452 1.00 82.62 83 SER A O 1
ATOM 620 N N . ALA A 1 84 ? 3.545 -4.892 -3.587 1.00 77.19 84 ALA A N 1
ATOM 621 C CA . ALA A 1 84 ? 4.055 -5.490 -2.338 1.00 77.19 84 ALA A CA 1
ATOM 622 C C . ALA A 1 84 ? 4.519 -6.971 -2.423 1.00 77.19 84 ALA A C 1
ATOM 624 O O . ALA A 1 84 ? 4.343 -7.763 -1.489 1.00 77.19 84 ALA A O 1
ATOM 625 N N . LEU A 1 85 ? 5.131 -7.365 -3.547 1.00 82.19 85 LEU A N 1
ATOM 626 C CA . LEU A 1 85 ? 5.326 -8.780 -3.896 1.00 82.19 85 LEU A CA 1
ATOM 627 C C . LEU A 1 85 ? 6.354 -9.494 -3.003 1.00 82.19 85 LEU A C 1
ATOM 629 O O . LEU A 1 85 ? 6.172 -10.659 -2.643 1.00 82.19 85 LEU A O 1
ATOM 633 N N . LYS A 1 86 ? 7.422 -8.803 -2.584 1.00 92.44 86 LYS A N 1
ATOM 634 C CA . LYS A 1 86 ? 8.474 -9.402 -1.748 1.00 92.44 86 LYS A CA 1
ATOM 635 C C . LYS A 1 86 ? 8.077 -9.396 -0.270 1.00 92.44 86 LYS A C 1
ATOM 637 O O . LYS A 1 86 ? 7.643 -8.372 0.252 1.00 92.44 86 LYS A O 1
ATOM 642 N N . LYS A 1 87 ? 8.327 -10.510 0.433 1.00 93.94 87 LYS A N 1
ATOM 643 C CA . LYS A 1 87 ? 8.055 -10.648 1.879 1.00 93.94 87 LYS A CA 1
ATOM 644 C C . LYS A 1 87 ? 8.676 -9.514 2.701 1.00 93.94 87 LYS A C 1
ATOM 646 O O . LYS A 1 87 ? 7.968 -8.880 3.469 1.00 93.94 87 LYS A O 1
ATOM 651 N N . ARG A 1 88 ? 9.950 -9.188 2.453 1.00 94.69 88 ARG A N 1
ATOM 652 C CA . ARG A 1 88 ? 10.654 -8.102 3.159 1.00 94.69 88 ARG A CA 1
ATOM 653 C C . ARG A 1 88 ? 9.989 -6.728 3.030 1.00 94.69 88 ARG A C 1
ATOM 655 O O . ARG A 1 88 ? 10.106 -5.920 3.938 1.00 94.69 88 ARG A O 1
ATOM 662 N N . TYR A 1 89 ? 9.291 -6.451 1.923 1.00 94.56 89 TYR A N 1
ATOM 663 C CA . TYR A 1 89 ? 8.566 -5.188 1.775 1.00 94.56 89 TYR A CA 1
ATOM 664 C C . TYR A 1 89 ? 7.356 -5.177 2.704 1.00 94.56 89 TYR A C 1
ATOM 666 O O . TYR A 1 89 ? 7.128 -4.202 3.405 1.00 94.56 89 TYR A O 1
ATOM 674 N N . ARG A 1 90 ? 6.617 -6.292 2.757 1.00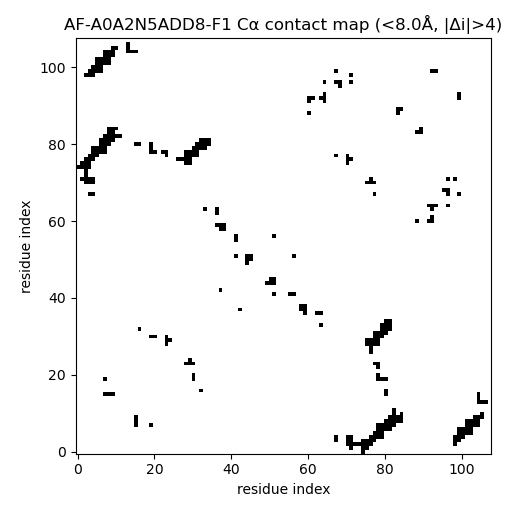 95.56 90 ARG A N 1
ATOM 675 C CA . ARG A 1 90 ? 5.465 -6.445 3.652 1.00 95.56 90 ARG A CA 1
ATOM 676 C C . ARG A 1 90 ? 5.866 -6.396 5.120 1.00 95.56 90 ARG A C 1
ATOM 678 O O . ARG A 1 90 ? 5.132 -5.823 5.910 1.00 95.56 90 ARG A O 1
ATOM 685 N N . ASP A 1 91 ? 7.007 -6.978 5.472 1.00 94.94 91 ASP A N 1
ATOM 686 C CA . ASP A 1 91 ? 7.522 -6.937 6.842 1.00 94.94 91 ASP A CA 1
ATOM 687 C C . ASP A 1 91 ? 7.862 -5.496 7.251 1.00 94.94 91 ASP A C 1
ATOM 689 O O . ASP A 1 91 ? 7.333 -5.027 8.253 1.00 94.94 91 ASP A O 1
ATOM 693 N N . ARG A 1 92 ? 8.587 -4.747 6.406 1.00 94.00 92 ARG A N 1
ATOM 694 C CA . ARG A 1 92 ? 8.873 -3.320 6.637 1.00 94.00 92 ARG A CA 1
ATOM 695 C C . ARG A 1 92 ? 7.607 -2.471 6.789 1.00 94.00 92 ARG A C 1
ATOM 697 O O . ARG A 1 92 ? 7.580 -1.560 7.598 1.00 94.00 92 ARG A O 1
ATOM 704 N N . LEU A 1 93 ? 6.550 -2.757 6.026 1.00 95.44 93 LEU A N 1
ATOM 705 C CA . LEU A 1 93 ? 5.281 -2.028 6.154 1.00 95.44 93 LEU A CA 1
ATOM 706 C C . LEU A 1 93 ? 4.530 -2.349 7.452 1.00 95.44 93 LEU A C 1
ATOM 708 O O . LEU A 1 93 ? 3.757 -1.517 7.915 1.00 95.44 93 LEU A O 1
ATOM 712 N N . ARG A 1 94 ? 4.730 -3.539 8.032 1.00 95.19 94 ARG A N 1
ATOM 713 C CA . ARG A 1 94 ? 4.123 -3.928 9.317 1.00 95.19 94 ARG A CA 1
ATOM 714 C C . ARG A 1 94 ? 4.844 -3.327 10.517 1.00 95.19 94 ARG A C 1
ATOM 716 O O . ARG A 1 94 ? 4.232 -3.207 11.575 1.00 95.19 94 ARG A O 1
ATOM 723 N N . GLU A 1 95 ? 6.119 -2.972 10.381 1.00 94.12 95 GLU A N 1
ATOM 724 C CA . GLU A 1 95 ? 6.873 -2.300 11.440 1.00 94.12 95 GLU A CA 1
ATOM 725 C C . GLU A 1 95 ? 6.170 -0.985 11.816 1.00 94.12 95 GLU A C 1
ATOM 727 O O . GLU A 1 95 ? 6.011 -0.092 10.991 1.00 94.12 95 GLU A O 1
ATOM 732 N N . GLY A 1 96 ? 5.682 -0.892 13.057 1.00 89.19 96 GLY A N 1
ATOM 733 C CA . GLY A 1 96 ? 4.940 0.274 13.553 1.00 89.19 96 GLY A CA 1
ATOM 734 C C . GLY A 1 96 ? 3.458 0.356 13.152 1.00 89.19 96 GLY A C 1
ATOM 735 O O . GLY A 1 96 ? 2.765 1.224 13.670 1.00 89.19 96 GLY A O 1
ATOM 736 N N . ASN A 1 97 ? 2.953 -0.560 12.313 1.00 93.12 97 ASN A N 1
ATOM 737 C CA . ASN A 1 97 ? 1.574 -0.563 11.799 1.00 93.12 97 ASN A CA 1
ATOM 738 C C . ASN A 1 97 ? 0.858 -1.880 12.142 1.00 93.12 97 ASN A C 1
ATOM 740 O O . ASN A 1 97 ? 0.659 -2.762 11.298 1.00 93.12 97 ASN A O 1
ATOM 744 N N . ALA A 1 98 ? 0.511 -2.057 13.418 1.00 88.94 98 ALA A N 1
ATOM 745 C CA . ALA A 1 98 ? 0.037 -3.337 13.951 1.00 88.94 98 ALA A CA 1
ATOM 746 C C . ALA A 1 98 ? -1.324 -3.788 13.387 1.00 88.94 98 ALA A C 1
ATOM 748 O O . ALA A 1 98 ? -1.653 -4.975 13.453 1.00 88.94 98 ALA A O 1
ATOM 749 N N . LYS A 1 99 ? -2.125 -2.866 12.837 1.00 91.81 99 LYS A N 1
ATOM 750 C CA . LYS A 1 99 ? -3.457 -3.168 12.290 1.00 91.81 99 LYS A CA 1
ATOM 751 C C . LYS A 1 99 ? -3.446 -3.338 10.772 1.00 91.81 99 LYS A C 1
ATOM 753 O O . LYS A 1 99 ? -4.501 -3.567 10.180 1.00 91.81 99 LYS A O 1
ATOM 758 N N . LEU A 1 100 ? -2.270 -3.288 10.147 1.00 95.69 100 LEU A N 1
ATOM 759 C CA . LEU A 1 100 ? -2.109 -3.512 8.719 1.00 95.69 100 LEU A CA 1
ATOM 760 C C . LEU A 1 100 ? -2.507 -4.942 8.318 1.00 95.69 100 LEU A C 1
ATOM 762 O O . LEU A 1 100 ? -1.967 -5.938 8.814 1.00 95.69 100 LEU A O 1
ATOM 766 N N . ARG A 1 101 ? -3.413 -5.050 7.344 1.00 95.69 101 ARG A N 1
ATOM 767 C CA . ARG A 1 101 ? -3.795 -6.313 6.697 1.00 95.69 101 ARG A CA 1
ATOM 768 C C . ARG A 1 101 ? -3.404 -6.303 5.223 1.00 95.69 101 ARG A C 1
ATOM 770 O O . ARG A 1 101 ? -3.347 -5.254 4.593 1.00 95.69 101 ARG A O 1
ATOM 777 N N . PHE A 1 102 ? -3.156 -7.489 4.671 1.00 96.12 1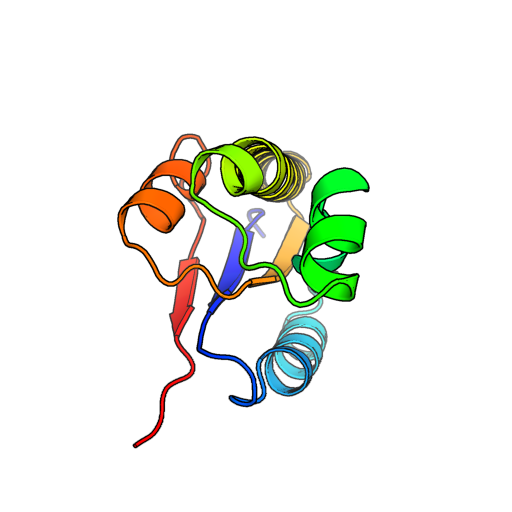02 PHE A N 1
ATOM 778 C CA . PHE A 1 102 ? -2.898 -7.681 3.244 1.00 96.12 102 PHE A CA 1
ATOM 779 C C . PHE A 1 102 ? -3.999 -8.552 2.649 1.00 96.12 102 PHE A C 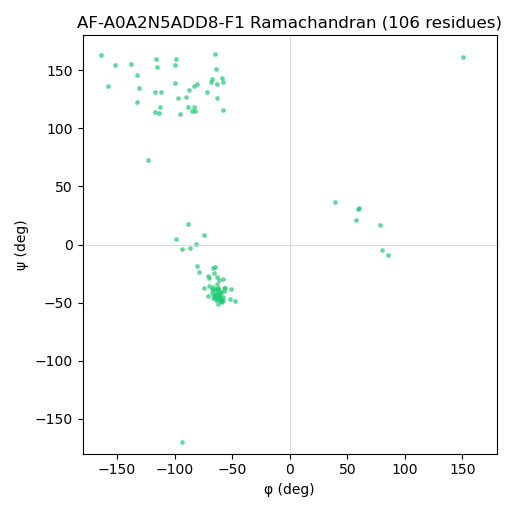1
ATOM 781 O O . PHE A 1 102 ? -4.298 -9.614 3.193 1.00 96.12 102 PHE A O 1
ATOM 788 N N . LEU A 1 103 ? -4.556 -8.114 1.526 1.00 95.75 103 LEU A N 1
ATOM 789 C CA . LEU A 1 103 ? -5.480 -8.870 0.696 1.00 95.75 103 LEU A CA 1
ATOM 790 C C . LEU A 1 103 ? -4.786 -9.152 -0.638 1.00 95.75 103 LEU A C 1
ATOM 792 O O . LEU A 1 103 ? -4.453 -8.230 -1.381 1.00 95.75 103 LEU A O 1
ATOM 796 N N . TRP A 1 104 ? -4.494 -10.422 -0.910 1.00 95.12 104 TRP A N 1
ATOM 797 C CA . TRP A 1 104 ? -3.763 -10.823 -2.108 1.00 95.12 104 TRP A CA 1
ATOM 798 C C . TRP A 1 104 ? -4.734 -11.222 -3.217 1.00 95.12 104 TRP A C 1
ATOM 800 O O . TRP A 1 104 ? -5.423 -12.231 -3.110 1.00 95.12 104 TRP A O 1
ATOM 810 N N . LEU A 1 105 ? -4.774 -10.419 -4.280 1.00 93.81 105 LEU A N 1
ATOM 811 C CA . LEU A 1 105 ? -5.442 -10.763 -5.528 1.00 93.81 105 LEU A CA 1
ATOM 812 C C . LEU A 1 105 ? -4.493 -11.586 -6.396 1.00 93.81 105 LEU A C 1
ATOM 814 O O . LEU A 1 105 ? -3.455 -11.085 -6.845 1.00 93.81 105 LEU A O 1
ATOM 818 N N . THR A 1 106 ? -4.864 -12.841 -6.620 1.00 92.56 106 THR A N 1
ATOM 819 C CA . THR A 1 106 ? -4.091 -13.820 -7.382 1.00 92.56 106 THR A CA 1
ATOM 820 C C . THR A 1 106 ? -5.003 -14.625 -8.304 1.00 92.56 106 THR A C 1
ATOM 822 O O . THR A 1 106 ? -6.199 -14.739 -8.041 1.00 92.56 106 THR A O 1
ATOM 825 N N . GLY A 1 107 ? -4.423 -15.160 -9.373 1.00 87.38 107 GLY A N 1
ATOM 826 C CA . GLY A 1 107 ? -5.045 -16.030 -10.369 1.00 87.38 107 GLY A CA 1
ATOM 827 C C . GLY A 1 107 ? -3.946 -16.730 -11.174 1.00 87.38 107 GLY A C 1
ATOM 828 O O . GLY A 1 107 ? -2.793 -16.290 -11.102 1.00 87.38 107 GLY A O 1
ATOM 829 N N . ASP A 1 108 ? -4.307 -17.804 -11.872 1.00 78.56 108 ASP A N 1
ATOM 830 C CA . ASP A 1 108 ? -3.390 -18.657 -12.646 1.00 78.56 108 ASP A CA 1
ATOM 831 C C . ASP A 1 108 ? -3.213 -18.185 -14.098 1.00 78.56 108 ASP A C 1
ATOM 833 O O . ASP A 1 108 ? -4.182 -17.625 -14.668 1.00 78.56 108 ASP A O 1
#

Radius of gyration: 13.61 Å; Cα contacts (8 Å, |Δi|>4): 168; chains: 1; bounding box: 35×30×35 Å

InterPro domains:
  IPR006001 Carbohydrate kinase, thermoresistant glucokinase [PTHR43442] (1-99)
  IPR006001 Carbohydrate kinase, thermoresistant glucokinase [TIGR01313] (6-107)
  IPR006001 Carbohydrate kinase, thermoresistant glucokinase [cd02021] (5-108)
  IPR027417 P-loop containing nucleoside triphosphate hydrolase [G3DSA:3.40.50.300] (2-108)
  IPR027417 P-loop containing nucleoside triphosphate hydrolase [SSF52540] (2-106)
  IPR031322 Shikimate kinase/gluconokinase [PF01202] (13-98)

Sequence (108 aa):
MAGQCIILMGVSGTGKSTVGQALAHALGAKFIDGDDLHPRNNIVKMATSQPLNDEDRQPWLTRIADVIFSLEQKNESGVLVCSALKKRYRDRLREGNAKLRFLWLTGD

Secondary structure (DSSP, 8-state):
---EEEEEE-STTS-HHHHHHHHHHHHTPEEEESGGGS-HHHHHHHHTTPPP-HHHHHHHHHHHHHHHHHHHHTT-EEEEE----SHHHHHHHHTT-TT-EEEE----

Foldseek 3Di:
DAFAEEEEAEDPPLCLQVVLVVVCVVVVAAEAELVVLQDPVCVVCVVVVHDDDPVSCVSSLVSLLVVLLVRRVVRGYYYYYDNQPDPVSVVSSCVNRVRYHYDYRDDD